Protein AF-A0A5D2I6X2-F1 (afdb_monomer_lite)

Secondary structure (DSSP, 8-state):
-EEETTEEE-SHHHHHHHHHTSS-SEEEEEEEEEEEEE-TTSSEEEEEEEEEEEE-----

Organism: Gossypium tomentosum (NCBI:txid34277)

Radius of gyration: 14.82 Å; chains: 1; bounding box: 33×25×36 Å

InterPro domains:
  IPR002075 Nuclear transport factor 2 domain [PF02136] (1-54)
  IPR018222 Nuclear transport factor 2, eukaryote [PS50177] (1-60)
  IPR032710 NTF2-like domain superfamily [SSF54427] (1-53)
  IPR045875 Nuclear transport factor 2 [PTHR12612] (1-54)

Foldseek 3Di:
DDADPNDDFDDPVRVCVVVVPDQFPDKDWDWDDWDWDQDPPRHIDIDTDGDIDTHGDPPD

Structure (mmCIF, N/CA/C/O backbone):
data_AF-A0A5D2I6X2-F1
#
_entry.id   AF-A0A5D2I6X2-F1
#
loop_
_atom_site.group_PDB
_atom_site.id
_atom_site.type_symbol
_atom_site.label_atom_id
_atom_site.label_alt_id
_atom_site.label_comp_id
_atom_site.label_asym_id
_atom_site.label_entity_id
_atom_site.label_seq_id
_atom_site.pdbx_PDB_ins_code
_atom_site.Cartn_x
_atom_site.Cartn_y
_atom_site.Cartn_z
_atom_site.occupancy
_atom_site.B_iso_or_equiv
_atom_site.auth_seq_id
_atom_site.auth_comp_id
_atom_site.auth_asym_id
_atom_site.auth_atom_id
_atom_site.pdbx_PDB_model_num
ATOM 1 N N . MET A 1 1 ? 3.898 -12.933 3.204 1.00 95.94 1 MET A N 1
ATOM 2 C CA . MET A 1 1 ? 4.275 -12.007 4.295 1.00 95.94 1 MET A CA 1
ATOM 3 C C . MET A 1 1 ? 3.630 -10.660 4.021 1.00 95.94 1 MET A C 1
ATOM 5 O O . MET A 1 1 ? 3.582 -10.278 2.860 1.00 95.94 1 MET A O 1
ATOM 9 N N . LEU A 1 2 ? 3.173 -9.961 5.060 1.00 98.19 2 LEU A N 1
ATOM 10 C CA . LEU A 1 2 ? 2.745 -8.560 5.005 1.00 98.19 2 LEU A CA 1
ATOM 11 C C . LEU A 1 2 ? 3.646 -7.737 5.932 1.00 98.19 2 LEU A C 1
ATOM 13 O O . LEU A 1 2 ? 3.920 -8.176 7.045 1.00 98.19 2 LEU A O 1
ATOM 17 N N . THR A 1 3 ? 4.061 -6.548 5.506 1.00 98.12 3 THR A N 1
ATOM 18 C CA . THR A 1 3 ? 4.609 -5.528 6.409 1.00 98.12 3 THR A CA 1
ATOM 19 C C . THR A 1 3 ? 3.646 -4.349 6.413 1.00 98.12 3 THR A C 1
ATOM 21 O O . THR A 1 3 ? 3.325 -3.840 5.344 1.00 98.12 3 THR A O 1
ATOM 24 N N . PHE A 1 4 ? 3.170 -3.927 7.582 1.00 97.25 4 PHE A N 1
ATOM 25 C CA . PHE A 1 4 ? 2.205 -2.833 7.725 1.00 97.25 4 PHE A CA 1
ATOM 26 C C . PHE A 1 4 ? 2.675 -1.889 8.832 1.00 97.25 4 PHE A C 1
ATOM 28 O O . PHE A 1 4 ? 2.851 -2.341 9.964 1.00 97.25 4 PHE A O 1
ATOM 35 N N . GLU A 1 5 ? 2.914 -0.612 8.511 1.00 95.88 5 GLU A N 1
ATOM 36 C CA . GLU A 1 5 ? 3.413 0.404 9.462 1.00 95.88 5 GLU A CA 1
ATOM 37 C C . GLU A 1 5 ? 4.626 -0.086 10.289 1.00 95.88 5 GLU A C 1
ATOM 39 O O . GLU A 1 5 ? 4.670 0.007 11.514 1.00 95.88 5 GLU A O 1
ATOM 44 N N . GLY A 1 6 ? 5.599 -0.720 9.621 1.00 96.88 6 GLY A N 1
ATOM 45 C CA . GLY A 1 6 ? 6.822 -1.257 10.240 1.00 96.88 6 GLY A CA 1
ATOM 46 C C . GLY A 1 6 ? 6.692 -2.633 10.915 1.00 96.88 6 GLY A C 1
ATOM 47 O O . GLY A 1 6 ? 7.709 -3.266 11.199 1.00 96.88 6 GLY A O 1
ATOM 48 N N . GLN A 1 7 ? 5.478 -3.150 11.122 1.00 97.75 7 GLN A N 1
ATOM 49 C CA . GLN A 1 7 ? 5.247 -4.471 11.723 1.00 97.75 7 GLN A CA 1
ATOM 50 C C . GLN A 1 7 ? 5.263 -5.576 10.661 1.00 97.75 7 GLN A C 1
ATOM 52 O O . GLN A 1 7 ? 4.559 -5.475 9.658 1.00 97.75 7 GLN A O 1
ATOM 57 N N . LYS A 1 8 ? 6.024 -6.655 10.888 1.00 98.19 8 LYS A N 1
ATOM 58 C CA . LYS A 1 8 ? 6.066 -7.837 10.005 1.00 98.19 8 LYS A CA 1
ATOM 59 C C . LYS A 1 8 ? 5.046 -8.883 10.463 1.00 98.19 8 LYS A C 1
ATOM 61 O O . LYS A 1 8 ? 5.103 -9.338 11.599 1.00 98.19 8 LYS A O 1
ATOM 66 N N . ILE A 1 9 ? 4.166 -9.315 9.563 1.00 98.56 9 ILE A N 1
ATOM 67 C CA . ILE A 1 9 ? 3.142 -10.341 9.795 1.00 98.56 9 ILE A CA 1
ATOM 68 C C . ILE A 1 9 ? 3.373 -11.530 8.848 1.00 98.56 9 ILE A C 1
ATOM 70 O O . ILE A 1 9 ? 3.463 -11.377 7.623 1.00 98.56 9 ILE A O 1
ATOM 74 N N . GLN A 1 10 ? 3.463 -12.731 9.425 1.00 98.44 10 GLN A N 1
ATOM 75 C CA . GLN A 1 10 ? 3.711 -13.988 8.713 1.00 98.44 10 GLN A CA 1
ATOM 76 C C . GLN A 1 10 ? 2.500 -14.922 8.776 1.00 98.44 10 GLN A C 1
ATOM 78 O O . GLN A 1 10 ? 1.829 -15.007 9.803 1.00 98.44 10 GLN A O 1
ATOM 83 N N . GLY A 1 11 ? 2.268 -15.661 7.688 1.00 98.44 11 GLY A N 1
ATOM 84 C CA . GLY A 1 11 ? 1.143 -16.594 7.558 1.00 98.44 11 GLY A CA 1
ATOM 85 C C . GLY A 1 11 ? -0.177 -15.912 7.185 1.00 98.44 11 GLY A C 1
ATOM 86 O O . GLY A 1 11 ? -0.437 -14.772 7.566 1.00 98.44 11 GLY A O 1
ATOM 87 N N . SER A 1 12 ? -1.014 -16.603 6.412 1.00 98.31 12 SER A N 1
ATOM 88 C CA . SER A 1 12 ? -2.274 -16.050 5.898 1.00 98.31 12 SER A CA 1
ATOM 89 C C . SER A 1 12 ? -3.274 -15.726 7.011 1.00 98.31 12 SER A C 1
ATOM 91 O O . SER A 1 12 ? -3.886 -14.663 6.974 1.00 98.31 12 SER A O 1
ATOM 93 N N . GLN A 1 13 ? -3.392 -16.577 8.035 1.00 98.44 13 GLN A N 1
ATOM 94 C CA . GLN A 1 13 ? -4.305 -16.379 9.167 1.00 98.44 13 GLN A CA 1
ATOM 95 C C . GLN A 1 13 ? -3.985 -15.088 9.930 1.00 98.44 13 GLN A C 1
ATOM 97 O O . GLN A 1 13 ? -4.874 -14.281 10.191 1.00 98.44 13 GLN A O 1
ATOM 102 N N . SER A 1 14 ? -2.703 -14.855 10.225 1.00 98.25 14 SER A N 1
ATOM 103 C CA . SER A 1 14 ? -2.239 -13.643 10.907 1.00 98.25 14 SER A CA 1
ATOM 104 C C . SER A 1 14 ? -2.455 -12.386 10.060 1.00 98.25 14 SER A C 1
ATOM 106 O O . SER A 1 14 ? -2.799 -11.335 10.595 1.00 98.25 14 SER A O 1
ATOM 108 N N . ILE A 1 15 ? -2.268 -12.483 8.735 1.00 98.62 15 ILE A N 1
ATOM 109 C CA . ILE A 1 15 ? -2.499 -11.371 7.798 1.00 98.62 15 ILE A CA 1
ATOM 110 C C . ILE A 1 15 ? -3.979 -10.981 7.791 1.00 98.62 15 ILE A C 1
ATOM 112 O O . ILE A 1 15 ? -4.293 -9.802 7.939 1.00 98.62 15 ILE A O 1
ATOM 116 N N . VAL A 1 16 ? -4.879 -11.961 7.679 1.00 98.31 16 VAL A N 1
ATOM 117 C CA . VAL A 1 16 ? -6.329 -11.725 7.729 1.00 98.31 16 VAL A CA 1
ATOM 118 C C . VAL A 1 16 ? -6.718 -11.106 9.068 1.00 98.31 16 VAL A C 1
ATOM 120 O O . VAL A 1 16 ? -7.354 -10.057 9.085 1.00 98.31 16 VAL A O 1
ATOM 123 N N . ALA A 1 17 ? -6.259 -11.678 10.185 1.00 98.06 17 ALA A N 1
ATOM 124 C CA . ALA A 1 17 ? -6.538 -11.136 11.511 1.00 98.06 17 ALA A CA 1
ATOM 125 C C . ALA A 1 17 ? -6.067 -9.678 11.657 1.00 98.06 17 ALA A C 1
ATOM 127 O O . ALA A 1 17 ? -6.790 -8.859 12.218 1.00 98.06 17 ALA A O 1
ATOM 128 N N . LYS A 1 18 ? -4.888 -9.317 11.131 1.00 97.25 18 LYS A N 1
ATOM 129 C CA . LYS A 1 18 ? -4.403 -7.929 11.165 1.00 97.25 18 LYS A CA 1
ATOM 130 C C . LYS A 1 18 ? -5.295 -6.989 10.352 1.00 97.25 18 LYS A C 1
ATOM 132 O O . LYS A 1 18 ? -5.638 -5.925 10.858 1.00 97.25 18 LYS A O 1
ATOM 137 N N . LEU A 1 19 ? -5.641 -7.356 9.116 1.00 96.62 19 LEU A N 1
ATOM 138 C CA . LEU A 1 19 ? -6.415 -6.501 8.209 1.00 96.62 19 LEU A CA 1
ATOM 139 C C . LEU A 1 19 ? -7.872 -6.332 8.666 1.00 96.62 19 LEU A C 1
ATOM 141 O O . LEU A 1 19 ? -8.411 -5.236 8.564 1.00 96.62 19 LEU A O 1
ATOM 145 N N . SER A 1 20 ? -8.488 -7.380 9.222 1.00 95.69 20 SER A N 1
ATOM 146 C CA . SER A 1 20 ? -9.865 -7.335 9.734 1.00 95.69 20 SER A CA 1
ATOM 147 C C . SER A 1 20 ? -10.024 -6.533 11.030 1.00 95.69 20 SER A C 1
ATOM 149 O O . SER A 1 20 ? -11.133 -6.117 11.339 1.00 95.69 20 SER A O 1
ATOM 151 N N . ASN A 1 21 ? -8.942 -6.316 11.786 1.00 95.31 21 ASN A N 1
ATOM 152 C CA . ASN A 1 21 ? -8.959 -5.585 13.061 1.00 95.31 21 ASN A CA 1
ATOM 153 C C . ASN A 1 21 ? -8.426 -4.145 12.943 1.00 95.31 21 ASN A C 1
ATOM 155 O O . ASN A 1 21 ? -8.050 -3.537 13.947 1.00 95.31 21 ASN A O 1
ATOM 159 N N . LEU A 1 22 ? -8.327 -3.590 11.731 1.00 95.06 22 LEU A N 1
ATOM 160 C CA . LEU A 1 22 ? -7.959 -2.184 11.572 1.00 95.06 22 LEU A CA 1
ATOM 161 C C . LEU A 1 22 ? -9.100 -1.274 12.081 1.00 95.06 22 LEU A C 1
ATOM 163 O O . LEU A 1 22 ? -10.267 -1.588 11.859 1.00 95.06 22 LEU A O 1
ATOM 167 N N . PRO A 1 23 ? -8.797 -0.150 12.761 1.00 94.06 23 PRO A N 1
ATOM 168 C CA . PRO A 1 23 ? -9.787 0.648 13.491 1.00 94.06 23 PRO A CA 1
ATOM 169 C C . PRO A 1 23 ? -10.577 1.611 12.583 1.00 94.06 23 PRO A C 1
ATOM 171 O O . PRO A 1 23 ? -10.681 2.805 12.856 1.00 94.06 23 PRO A O 1
ATOM 174 N N . PHE A 1 24 ? -11.124 1.113 11.477 1.00 93.06 24 PHE A N 1
ATOM 175 C CA . PHE A 1 24 ? -12.005 1.862 10.583 1.00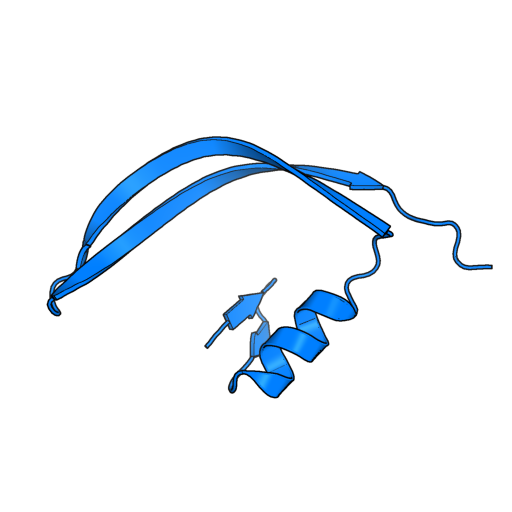 93.06 24 PHE A CA 1
ATOM 176 C C . PHE A 1 24 ? -13.157 0.973 10.114 1.00 93.06 24 PHE A C 1
ATOM 178 O O . PHE A 1 24 ? -12.996 -0.233 9.958 1.00 93.06 24 PHE A O 1
ATOM 185 N N . GLN A 1 25 ? -14.328 1.566 9.873 1.00 92.81 25 GLN A N 1
ATOM 186 C CA . GLN A 1 25 ? -15.459 0.833 9.295 1.00 92.81 25 GLN A CA 1
ATOM 187 C C . GLN A 1 25 ? -15.321 0.719 7.778 1.00 92.81 25 GLN A C 1
ATOM 189 O O . GLN A 1 25 ? -15.623 -0.321 7.200 1.00 92.81 25 GLN A O 1
ATOM 194 N N . TRP A 1 26 ? -14.840 1.792 7.145 1.00 91.38 26 TRP A N 1
ATOM 195 C CA . TRP A 1 26 ? -14.661 1.867 5.701 1.00 91.38 26 TRP A CA 1
ATOM 196 C C . TRP A 1 26 ? -13.324 2.510 5.348 1.00 91.38 26 TRP A C 1
ATOM 198 O O . TRP A 1 26 ? -12.887 3.461 5.997 1.00 91.38 26 TRP A O 1
ATOM 208 N N . CYS A 1 27 ? -12.702 1.997 4.288 1.00 95.44 27 CYS A N 1
ATOM 209 C CA . CYS A 1 27 ? -11.486 2.536 3.692 1.00 95.44 27 CYS A CA 1
ATOM 210 C C . CYS A 1 27 ? -11.661 2.602 2.170 1.00 95.44 27 CYS A C 1
ATOM 212 O O . CYS A 1 27 ? -11.650 1.575 1.486 1.00 95.44 27 CYS A O 1
ATOM 214 N N . GLN A 1 28 ? -11.837 3.809 1.635 1.00 97.19 28 GLN A N 1
ATOM 215 C CA . GLN A 1 28 ? -11.879 4.046 0.196 1.00 97.19 28 GLN A CA 1
ATOM 216 C C . GLN A 1 28 ? -10.469 4.356 -0.308 1.00 97.19 28 GLN A C 1
ATOM 218 O O . GLN A 1 28 ? -9.798 5.253 0.199 1.00 97.19 28 GLN A O 1
ATOM 223 N N . HIS A 1 29 ? -10.034 3.612 -1.323 1.00 97.62 29 HIS A N 1
ATOM 224 C CA . HIS A 1 29 ? -8.722 3.772 -1.941 1.00 97.62 29 HIS A CA 1
ATOM 225 C C . HIS A 1 29 ? -8.858 4.620 -3.208 1.00 97.62 29 HIS A C 1
ATOM 227 O O . HIS A 1 29 ? -9.621 4.264 -4.105 1.00 97.62 29 HIS A O 1
ATOM 233 N N . SER A 1 30 ? -8.113 5.721 -3.295 1.00 98.06 30 SER A N 1
ATOM 234 C CA . SER A 1 30 ? -7.987 6.535 -4.506 1.00 98.06 30 SER A CA 1
ATOM 235 C C . SER A 1 30 ? -6.576 6.374 -5.059 1.00 98.06 30 SER A C 1
ATOM 237 O O . SER A 1 30 ? -5.618 6.946 -4.536 1.00 98.06 30 SER A O 1
ATOM 239 N N . ILE A 1 31 ? -6.439 5.545 -6.089 1.00 98.25 31 ILE A N 1
ATOM 240 C CA . ILE A 1 31 ? -5.145 5.194 -6.682 1.00 98.25 31 ILE A CA 1
ATOM 241 C C . ILE A 1 31 ? -4.742 6.278 -7.683 1.00 98.25 31 ILE A C 1
ATOM 243 O O . ILE A 1 31 ? -5.521 6.617 -8.570 1.00 98.25 31 ILE A O 1
ATOM 247 N N . THR A 1 32 ? -3.524 6.806 -7.557 1.00 98.19 32 THR A N 1
ATOM 248 C CA . THR A 1 32 ? -2.980 7.824 -8.470 1.00 98.19 32 THR A CA 1
ATOM 249 C C . THR A 1 32 ? -1.957 7.248 -9.435 1.00 98.19 32 THR A C 1
ATOM 251 O O . THR A 1 32 ? -1.965 7.605 -10.610 1.00 98.19 32 THR A O 1
ATOM 254 N N . VAL A 1 33 ? -1.086 6.356 -8.960 1.00 98.19 33 VAL A N 1
ATOM 255 C CA . VAL A 1 33 ? -0.020 5.751 -9.767 1.00 98.19 33 VAL A CA 1
ATOM 256 C C . VAL A 1 33 ? 0.032 4.253 -9.507 1.00 98.19 33 VAL A C 1
ATOM 258 O O . VAL A 1 33 ? -0.015 3.807 -8.357 1.00 98.19 33 VAL A O 1
ATOM 261 N N . VAL A 1 34 ? 0.147 3.487 -10.592 1.00 98.50 34 VAL A N 1
ATOM 262 C CA . VAL A 1 34 ? 0.430 2.053 -10.566 1.00 98.50 34 VAL A CA 1
ATOM 263 C C . VAL A 1 34 ? 1.585 1.786 -11.517 1.00 98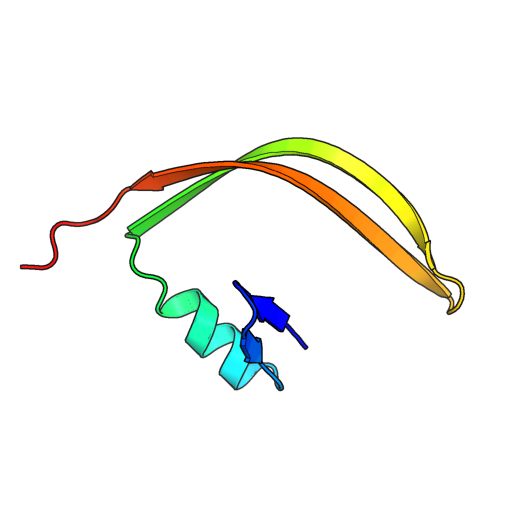.50 34 VAL A C 1
ATOM 265 O O . VAL A 1 34 ? 1.431 1.935 -12.728 1.00 98.50 34 VAL A O 1
ATOM 268 N N . ASP A 1 35 ? 2.715 1.359 -10.963 1.00 98.12 35 ASP A N 1
ATOM 269 C CA . ASP A 1 35 ? 3.889 0.954 -11.729 1.00 98.12 35 ASP A CA 1
ATOM 270 C C . ASP A 1 35 ? 4.091 -0.555 -11.625 1.00 98.12 35 ASP A C 1
ATOM 272 O O . ASP A 1 35 ? 4.016 -1.158 -10.552 1.00 98.12 35 ASP A O 1
ATOM 276 N N . CYS A 1 36 ? 4.361 -1.165 -12.773 1.00 97.75 36 CYS A N 1
ATOM 277 C CA . CYS A 1 36 ? 4.299 -2.601 -12.982 1.00 97.75 36 CYS A CA 1
ATOM 278 C C . CYS A 1 36 ? 5.578 -3.072 -13.679 1.00 97.75 36 CYS A C 1
ATOM 280 O O . CYS A 1 36 ? 5.831 -2.694 -14.821 1.00 97.75 36 CYS A O 1
ATOM 282 N N . GLN A 1 37 ? 6.378 -3.908 -13.017 1.00 97.38 37 GLN A N 1
ATOM 283 C CA . GLN A 1 37 ? 7.643 -4.415 -13.553 1.00 97.38 37 GLN A CA 1
ATOM 284 C C . GLN A 1 37 ? 7.699 -5.945 -13.462 1.00 97.38 37 GLN A C 1
ATOM 286 O O . GLN A 1 37 ? 7.203 -6.517 -12.487 1.00 97.38 37 GLN A O 1
ATOM 291 N N . PRO A 1 38 ? 8.306 -6.644 -14.436 1.00 97.12 38 PRO A N 1
ATOM 292 C CA . PRO A 1 38 ? 8.573 -8.068 -14.288 1.00 97.12 38 PRO A CA 1
ATOM 293 C C . PRO A 1 38 ? 9.496 -8.287 -13.086 1.00 97.12 38 PRO A C 1
ATOM 295 O O . PRO A 1 38 ? 10.479 -7.569 -12.900 1.00 97.12 38 PRO A O 1
ATOM 298 N N . SER A 1 39 ? 9.189 -9.280 -12.257 1.00 95.19 39 SER A N 1
ATOM 299 C CA . SER A 1 39 ? 10.103 -9.680 -11.194 1.00 95.19 39 SER A CA 1
ATOM 300 C C . SER A 1 39 ? 11.189 -10.588 -11.774 1.00 95.19 39 SER A C 1
ATOM 302 O O . SER A 1 39 ? 10.936 -11.387 -12.677 1.00 95.19 39 SER A O 1
ATOM 304 N N . GLY A 1 40 ? 12.404 -10.522 -11.224 1.00 91.62 40 GLY A N 1
ATOM 305 C CA . GLY A 1 40 ? 13.523 -11.378 -11.647 1.00 91.62 40 GLY A CA 1
ATOM 306 C C . GLY A 1 40 ? 13.335 -12.879 -11.374 1.00 91.62 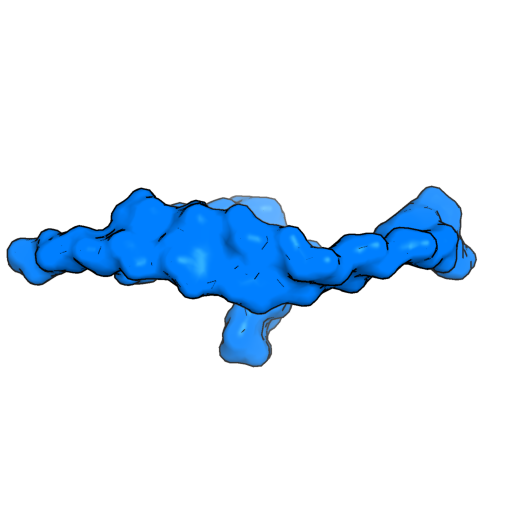40 GLY A C 1
ATOM 307 O O . GLY A 1 40 ? 14.251 -13.656 -11.614 1.00 91.62 40 GLY A O 1
ATOM 308 N N . VAL A 1 41 ? 12.173 -13.293 -10.856 1.00 92.88 41 VAL A N 1
ATOM 309 C CA . VAL A 1 41 ? 11.858 -14.673 -10.452 1.00 92.88 41 VAL A CA 1
ATOM 310 C C . VAL A 1 41 ? 10.538 -15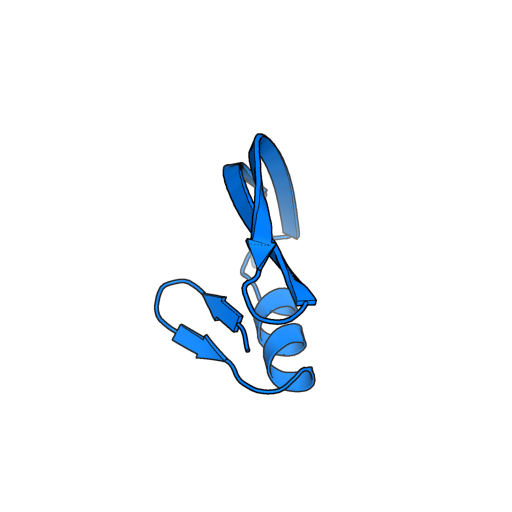.175 -11.054 1.00 92.88 41 VAL A C 1
ATOM 312 O O . VAL A 1 41 ? 9.871 -16.025 -10.472 1.00 92.88 41 VAL A O 1
ATOM 315 N N . GLY A 1 42 ? 10.138 -14.643 -12.214 1.00 93.19 42 GLY A N 1
ATOM 316 C CA . GLY A 1 42 ? 8.957 -15.125 -12.947 1.00 93.19 42 GLY A CA 1
ATOM 317 C C . GLY A 1 42 ? 7.615 -14.653 -12.378 1.00 93.19 42 GLY A C 1
ATOM 318 O O . GLY A 1 42 ? 6.596 -15.309 -12.568 1.00 93.19 42 GLY A O 1
ATOM 319 N N . GLY A 1 43 ? 7.611 -13.526 -11.669 1.00 95.19 43 GLY A N 1
ATOM 320 C CA . GLY A 1 43 ? 6.412 -12.863 -11.160 1.00 95.19 43 GLY A CA 1
ATOM 321 C C . GLY A 1 43 ? 6.363 -11.394 -11.573 1.00 95.19 43 GLY A C 1
ATOM 322 O O . GLY A 1 43 ? 6.959 -10.988 -12.569 1.00 95.19 43 GLY A O 1
ATOM 323 N N . MET A 1 44 ? 5.668 -10.582 -10.780 1.00 96.94 44 MET A N 1
ATOM 324 C CA . MET A 1 44 ? 5.462 -9.161 -11.049 1.00 96.94 44 MET A CA 1
ATOM 325 C C . MET A 1 44 ? 5.686 -8.344 -9.778 1.00 96.94 44 MET A C 1
ATOM 327 O O . MET A 1 44 ? 5.203 -8.707 -8.706 1.00 96.94 44 MET A O 1
ATOM 331 N N . LEU A 1 45 ? 6.432 -7.250 -9.899 1.00 96.75 45 LEU A N 1
ATOM 332 C CA . LEU A 1 45 ? 6.549 -6.217 -8.881 1.00 96.75 45 LEU A CA 1
ATOM 333 C C . LEU A 1 45 ? 5.537 -5.122 -9.205 1.00 96.75 45 LEU A C 1
ATOM 335 O O . LEU A 1 45 ? 5.507 -4.615 -10.326 1.00 96.75 45 LEU A O 1
ATOM 339 N N . VAL A 1 46 ? 4.709 -4.783 -8.221 1.00 97.81 46 VAL A N 1
ATOM 340 C CA . VAL A 1 46 ? 3.672 -3.762 -8.358 1.00 97.81 46 VAL A CA 1
ATOM 341 C C . VAL A 1 46 ? 3.891 -2.715 -7.279 1.00 97.81 46 VAL A C 1
ATOM 343 O O . VAL A 1 46 ? 3.887 -3.037 -6.089 1.00 97.81 46 VAL A O 1
ATOM 346 N N . PHE A 1 47 ? 4.087 -1.470 -7.700 1.00 97.94 47 PHE A N 1
ATOM 347 C CA . PHE A 1 47 ? 4.108 -0.309 -6.824 1.00 97.94 47 PHE A CA 1
ATOM 348 C C . PHE A 1 47 ? 2.803 0.460 -6.999 1.00 97.94 47 PHE A C 1
ATOM 350 O O . PHE A 1 47 ? 2.409 0.783 -8.117 1.00 97.94 47 PHE A O 1
ATOM 357 N N . VAL A 1 48 ? 2.121 0.730 -5.887 1.00 98.31 48 VAL A N 1
ATOM 358 C CA . VAL A 1 48 ? 0.842 1.442 -5.871 1.00 98.31 48 VAL A CA 1
ATOM 359 C C . VAL A 1 48 ? 0.980 2.650 -4.959 1.00 98.31 48 VAL A C 1
ATOM 361 O O . VAL A 1 48 ? 1.399 2.522 -3.810 1.00 98.31 48 VAL A O 1
ATOM 364 N N . SER A 1 49 ? 0.613 3.816 -5.477 1.00 98.25 49 SER A N 1
ATOM 365 C CA . SER A 1 49 ? 0.599 5.094 -4.769 1.00 98.25 49 SER A CA 1
ATOM 366 C C . SER A 1 49 ? -0.780 5.738 -4.912 1.00 98.25 49 SER A C 1
ATOM 368 O O . SER A 1 49 ? -1.477 5.541 -5.912 1.00 98.25 49 SER A O 1
ATOM 370 N N . GLY A 1 50 ? -1.204 6.471 -3.886 1.00 98.19 50 GLY A N 1
ATOM 371 C CA . GLY A 1 50 ? -2.534 7.056 -3.827 1.00 98.19 50 GLY A CA 1
ATOM 372 C C . GLY A 1 50 ? -2.854 7.668 -2.473 1.00 98.19 50 GLY A C 1
ATOM 373 O O . GLY A 1 50 ? -1.987 7.821 -1.612 1.00 98.19 50 GLY A O 1
ATOM 374 N N . THR A 1 51 ? -4.125 8.002 -2.291 1.00 98.25 51 THR A N 1
ATOM 375 C CA . THR A 1 51 ? -4.677 8.491 -1.028 1.00 98.25 51 THR A CA 1
ATOM 376 C C . THR A 1 51 ? -5.732 7.526 -0.496 1.00 98.25 51 THR A C 1
ATOM 378 O O . THR A 1 51 ? -6.378 6.792 -1.248 1.00 98.25 51 THR A O 1
ATOM 381 N N . LEU A 1 52 ? -5.897 7.520 0.826 1.00 96.75 52 LEU A N 1
ATOM 382 C CA . LEU A 1 52 ? -6.916 6.740 1.519 1.00 96.75 52 LEU A CA 1
ATOM 383 C C . LEU A 1 52 ? -7.894 7.685 2.207 1.00 96.75 52 LEU A C 1
ATOM 385 O O . LEU A 1 52 ? -7.477 8.620 2.891 1.00 96.75 52 LEU A O 1
ATOM 389 N N . GLN A 1 53 ? -9.187 7.407 2.068 1.00 96.88 53 GLN A N 1
ATOM 390 C CA . GLN A 1 53 ? -10.233 8.033 2.865 1.00 96.88 53 GLN A CA 1
ATOM 391 C C . GLN A 1 53 ? -10.780 7.004 3.852 1.00 96.88 53 GLN A C 1
ATOM 393 O O . GLN A 1 53 ? -11.361 5.991 3.458 1.00 96.88 53 GLN A O 1
ATOM 398 N N . LEU A 1 54 ? -10.576 7.268 5.142 1.00 94.88 54 LEU A N 1
ATOM 399 C CA . LEU A 1 54 ? -11.034 6.408 6.228 1.00 94.88 54 LEU A CA 1
ATOM 400 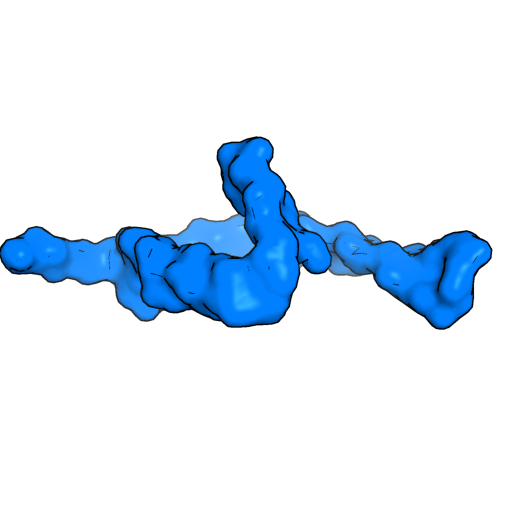C C . LEU A 1 54 ? -12.289 6.999 6.860 1.00 94.88 54 LEU A C 1
ATOM 402 O O . LEU A 1 54 ? -12.316 8.178 7.208 1.00 94.88 54 LEU A O 1
ATOM 406 N N . VAL A 1 55 ? -13.305 6.163 7.050 1.00 91.50 55 VAL A N 1
ATOM 407 C CA . VAL A 1 55 ? -14.447 6.486 7.906 1.00 91.50 55 VAL A CA 1
ATOM 408 C C . VAL A 1 55 ? -14.259 5.724 9.209 1.00 91.50 55 VAL A C 1
ATOM 410 O O . VAL A 1 55 ? -14.375 4.493 9.254 1.00 91.50 55 VAL A O 1
ATOM 413 N N . SER A 1 56 ? -13.931 6.457 10.270 1.00 80.88 56 SER A N 1
ATOM 414 C CA . SER A 1 56 ? -13.961 5.917 11.623 1.00 80.88 56 SER A CA 1
ATOM 415 C C . SER A 1 56 ? -15.416 5.765 12.063 1.00 80.88 56 SER A C 1
ATOM 417 O O . SER A 1 56 ? -16.226 6.681 11.931 1.00 80.88 56 SER A O 1
ATOM 419 N N . GLY A 1 57 ? -15.761 4.591 12.585 1.00 65.31 57 GLY A N 1
ATOM 420 C CA . GLY A 1 57 ? -16.970 4.456 13.390 1.00 65.31 57 GLY A CA 1
ATOM 421 C C . GLY A 1 57 ? -16.709 5.049 14.770 1.00 65.31 57 GLY A C 1
ATOM 422 O O . GLY A 1 57 ? -15.607 4.896 15.299 1.00 65.31 57 GLY A O 1
ATOM 423 N N . PHE A 1 58 ? -17.705 5.702 15.369 1.00 56.06 58 PHE A N 1
ATOM 424 C CA . P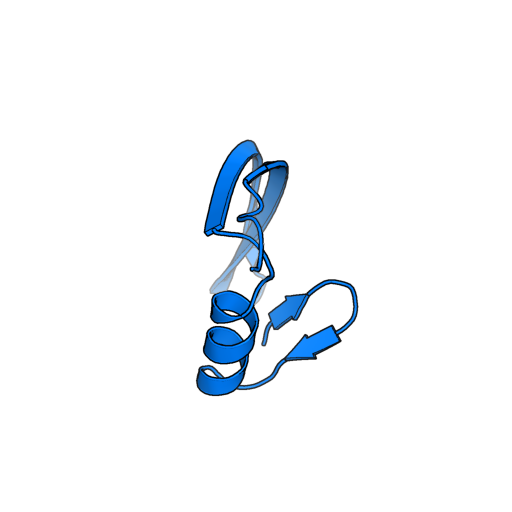HE A 1 58 ? -17.705 5.899 16.817 1.00 56.06 58 PHE A CA 1
ATOM 425 C C . PHE A 1 58 ? -17.632 4.508 17.459 1.00 56.06 58 PHE A C 1
ATOM 427 O O . PHE A 1 58 ? -18.545 3.701 17.285 1.00 56.06 58 PHE A O 1
ATOM 434 N N . VAL A 1 59 ? -16.534 4.205 18.149 1.00 55.22 59 VAL A N 1
ATOM 435 C CA . VAL A 1 59 ? -16.505 3.072 19.073 1.00 55.22 59 VAL A CA 1
ATOM 436 C C . VAL A 1 59 ? -17.251 3.565 20.309 1.00 55.22 59 VAL A C 1
ATOM 438 O O . VAL A 1 59 ? -16.760 4.462 20.994 1.00 55.22 59 VAL A O 1
ATOM 441 N N . SER A 1 60 ? -18.482 3.087 20.500 1.00 53.03 60 SER A N 1
ATOM 442 C CA . SER A 1 60 ? -19.234 3.264 21.748 1.00 53.03 60 SER A CA 1
ATOM 443 C C . SER A 1 60 ? -18.520 2.590 22.909 1.00 53.03 60 SER A C 1
ATOM 445 O O . SER A 1 60 ? -18.061 1.446 22.676 1.00 53.03 60 SER A O 1
#

Sequence (60 aa):
MLTFEGQKIQGSQSIVAKLSNLPFQWCQHSITVVDCQPSGVGGMLVFVSGTLQLVSGFVS

pLDDT: mean 93.8, std 10.19, range [53.03, 98.62]